Protein AF-S2YG92-F1 (afdb_monomer_lite)

Structure (mmCIF, N/CA/C/O backbone):
data_AF-S2YG92-F1
#
_entry.id   AF-S2YG92-F1
#
loop_
_atom_site.group_PDB
_atom_site.id
_atom_site.type_symbol
_atom_site.label_atom_id
_atom_site.label_alt_id
_atom_site.label_comp_id
_atom_site.label_asym_id
_atom_site.label_entity_id
_atom_site.label_seq_id
_atom_site.pdbx_PDB_ins_code
_atom_site.Cartn_x
_atom_site.Cartn_y
_atom_site.Cartn_z
_atom_site.occupancy
_atom_site.B_iso_or_equiv
_atom_site.auth_seq_id
_atom_site.auth_comp_id
_atom_site.auth_asym_id
_atom_site.auth_atom_id
_atom_site.pdbx_PDB_model_num
ATOM 1 N N . MET A 1 1 ? 80.014 5.194 -78.526 1.00 41.97 1 MET A N 1
ATOM 2 C CA . MET A 1 1 ? 80.459 5.538 -77.160 1.00 41.97 1 MET A CA 1
ATOM 3 C C . MET A 1 1 ? 79.315 6.310 -76.518 1.00 41.97 1 MET A C 1
ATOM 5 O O . MET A 1 1 ? 79.040 7.405 -76.978 1.00 41.97 1 MET A O 1
ATOM 9 N N . THR A 1 2 ? 78.400 5.593 -75.848 1.00 44.47 2 THR A N 1
ATOM 10 C CA . THR A 1 2 ? 78.310 5.429 -74.366 1.00 44.47 2 THR A CA 1
ATOM 11 C C . THR A 1 2 ? 77.804 6.715 -73.694 1.00 44.47 2 THR A C 1
ATOM 13 O O . THR A 1 2 ? 78.368 7.766 -73.943 1.00 44.47 2 THR A O 1
ATOM 16 N N . SER A 1 3 ? 76.782 6.743 -72.837 1.00 47.81 3 SER A N 1
ATOM 17 C CA . SER A 1 3 ? 76.052 5.690 -72.126 1.00 47.81 3 SER A CA 1
ATOM 18 C C . SER A 1 3 ? 74.735 6.263 -71.571 1.00 47.81 3 SER A C 1
ATOM 20 O O . SER A 1 3 ? 74.652 7.463 -71.315 1.00 47.81 3 SER A O 1
ATOM 22 N N . ASP A 1 4 ? 73.766 5.369 -71.376 1.00 46.34 4 ASP A N 1
ATOM 23 C CA . ASP A 1 4 ? 72.533 5.436 -70.569 1.00 46.34 4 ASP A CA 1
ATOM 24 C C . ASP A 1 4 ? 72.638 6.294 -69.287 1.00 46.34 4 ASP A C 1
ATOM 26 O O . ASP A 1 4 ? 73.695 6.381 -68.675 1.00 46.34 4 ASP A O 1
ATOM 30 N N . GLY A 1 5 ? 71.608 6.984 -68.792 1.00 56.88 5 GLY A N 1
ATOM 31 C CA . GLY A 1 5 ? 70.217 6.562 -68.654 1.00 56.88 5 GLY A CA 1
ATOM 32 C C . GLY A 1 5 ? 69.962 6.127 -67.206 1.00 56.88 5 GLY A C 1
ATOM 33 O O . GLY A 1 5 ? 70.256 4.993 -66.857 1.00 56.88 5 GLY A O 1
ATOM 34 N N . GLN A 1 6 ? 69.402 7.006 -66.361 1.00 47.16 6 GLN A N 1
ATOM 35 C CA . GLN A 1 6 ? 68.674 6.588 -65.151 1.00 47.16 6 GLN A CA 1
ATOM 36 C C . GLN A 1 6 ? 67.841 7.733 -64.553 1.00 47.16 6 GLN A C 1
ATOM 38 O O . GLN A 1 6 ? 68.332 8.593 -63.824 1.00 47.16 6 GLN A O 1
ATOM 43 N N . GLN A 1 7 ? 66.543 7.721 -64.864 1.00 54.28 7 GLN A N 1
ATOM 44 C CA . GLN A 1 7 ? 65.528 8.405 -64.067 1.00 54.28 7 GLN A CA 1
ATOM 45 C C . GLN A 1 7 ? 65.396 7.702 -62.705 1.00 54.28 7 GLN A C 1
ATOM 47 O O . GLN A 1 7 ? 65.398 6.467 -62.659 1.00 54.28 7 GLN A O 1
ATOM 52 N N . PRO A 1 8 ? 65.224 8.441 -61.595 1.00 50.84 8 PRO A N 1
ATOM 53 C CA . PRO A 1 8 ? 64.870 7.835 -60.325 1.00 50.84 8 PRO A CA 1
ATOM 54 C C . PRO A 1 8 ? 63.470 7.225 -60.427 1.00 50.84 8 PRO A C 1
ATOM 56 O O . PRO A 1 8 ? 62.469 7.897 -60.676 1.00 50.84 8 PRO A O 1
ATOM 59 N N . VAL A 1 9 ? 63.456 5.909 -60.246 1.00 51.72 9 VAL A N 1
ATOM 60 C CA . VAL A 1 9 ? 62.303 5.019 -60.186 1.00 51.72 9 VAL A CA 1
ATOM 61 C C . VAL A 1 9 ? 61.240 5.607 -59.261 1.00 51.72 9 VAL A C 1
ATOM 63 O O . VAL A 1 9 ? 61.402 5.650 -58.039 1.00 51.72 9 VAL A O 1
ATOM 66 N N . GLY A 1 10 ? 60.123 6.028 -59.853 1.00 46.47 10 GLY A N 1
ATOM 67 C CA . GLY A 1 10 ? 58.888 6.263 -59.127 1.00 46.47 10 GLY A CA 1
ATOM 68 C C . GLY A 1 10 ? 58.469 4.965 -58.445 1.00 46.47 10 GLY A C 1
ATOM 69 O O . GLY A 1 10 ? 57.974 4.042 -59.092 1.00 46.47 10 GLY A O 1
ATOM 70 N N . ARG A 1 11 ? 58.667 4.881 -57.125 1.00 52.72 11 ARG A N 1
ATOM 71 C CA . ARG A 1 11 ? 58.009 3.866 -56.300 1.00 52.72 1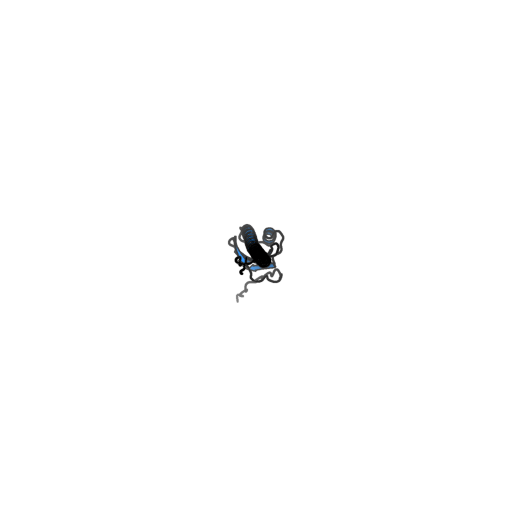1 ARG A CA 1
ATOM 72 C C . ARG A 1 11 ? 56.509 4.135 -56.350 1.00 52.72 11 ARG A C 1
ATOM 74 O O . ARG A 1 11 ? 55.984 4.946 -55.592 1.00 52.72 11 ARG A O 1
ATOM 81 N N . SER A 1 12 ? 55.834 3.439 -57.259 1.00 46.75 12 SER A N 1
ATOM 82 C CA . SER A 1 12 ? 54.391 3.241 -57.211 1.00 46.75 12 SER A CA 1
ATOM 83 C C . SER A 1 12 ? 54.047 2.528 -55.907 1.00 46.75 12 SER A C 1
ATOM 85 O O . SER A 1 12 ? 54.159 1.309 -55.798 1.00 46.75 12 SER A O 1
ATOM 87 N N . PHE A 1 13 ? 53.626 3.290 -54.901 1.00 47.44 13 PHE A N 1
ATOM 88 C CA . PHE A 1 13 ? 52.838 2.745 -53.805 1.00 47.44 13 PHE A CA 1
ATOM 89 C C . PHE A 1 13 ? 51.460 2.414 -54.376 1.00 47.44 13 PHE A C 1
ATOM 91 O O . PHE A 1 13 ? 50.619 3.293 -54.562 1.00 47.44 13 PHE A O 1
ATOM 98 N N . GLY A 1 14 ? 51.274 1.146 -54.743 1.00 41.09 14 GLY A N 1
ATOM 99 C CA . GLY A 1 14 ? 50.032 0.653 -55.322 1.00 41.09 14 GLY A CA 1
ATOM 100 C C . GLY A 1 14 ? 48.813 0.945 -54.426 1.00 41.09 14 GLY A C 1
ATOM 101 O O . GLY A 1 14 ? 48.922 0.915 -53.197 1.00 41.09 14 GLY A O 1
ATOM 102 N N . PRO A 1 15 ? 47.629 1.187 -55.015 1.00 50.75 15 PRO A N 1
ATOM 103 C CA . PRO A 1 15 ? 46.398 1.567 -54.306 1.00 50.75 15 PRO A CA 1
ATOM 104 C C . PRO A 1 15 ? 45.824 0.478 -53.377 1.00 50.75 15 PRO A C 1
ATOM 106 O O . PRO A 1 15 ? 44.854 0.722 -52.664 1.00 50.75 15 PRO A O 1
ATOM 109 N N . VAL A 1 16 ? 46.429 -0.710 -53.343 1.00 47.94 16 VAL A N 1
ATOM 110 C CA . VAL A 1 16 ? 45.900 -1.905 -52.667 1.00 47.94 16 VAL A CA 1
ATOM 111 C C . VAL A 1 16 ? 46.075 -1.858 -51.140 1.00 47.94 16 VAL A C 1
ATOM 113 O O . VAL A 1 16 ? 45.286 -2.447 -50.408 1.00 47.94 16 VAL A O 1
ATOM 116 N N . ALA A 1 17 ? 47.052 -1.104 -50.623 1.00 46.88 17 ALA A N 1
ATOM 117 C CA . ALA A 1 17 ? 47.259 -0.976 -49.174 1.00 46.88 17 ALA A CA 1
ATOM 118 C C . ALA A 1 17 ? 46.251 -0.024 -48.492 1.00 46.88 17 ALA A C 1
ATOM 120 O O . ALA A 1 17 ? 45.952 -0.180 -47.309 1.00 46.88 17 ALA A O 1
ATOM 121 N N . ARG A 1 18 ? 45.696 0.955 -49.224 1.00 51.91 18 ARG A N 1
ATOM 122 C CA . ARG A 1 18 ? 44.741 1.937 -48.673 1.00 51.91 18 ARG A CA 1
ATOM 123 C C . ARG A 1 18 ? 43.328 1.376 -48.531 1.00 51.91 18 ARG A C 1
ATOM 125 O O . ARG A 1 18 ? 42.648 1.694 -47.563 1.00 51.91 18 ARG A O 1
ATOM 132 N N . THR A 1 19 ? 42.892 0.523 -49.453 1.00 55.22 19 THR A N 1
ATOM 133 C CA . THR A 1 19 ? 41.547 -0.074 -49.422 1.00 55.22 19 THR A CA 1
ATOM 134 C C . THR A 1 19 ? 41.393 -1.101 -48.303 1.00 55.22 19 THR A C 1
ATOM 136 O O . THR A 1 19 ? 40.381 -1.083 -47.607 1.00 55.22 19 THR A O 1
ATOM 139 N N . ALA A 1 20 ? 42.410 -1.933 -48.060 1.00 57.75 20 ALA A N 1
ATOM 140 C CA . ALA A 1 20 ? 42.403 -2.886 -46.947 1.00 57.75 20 ALA A CA 1
ATOM 141 C C . ALA A 1 20 ? 42.371 -2.180 -45.576 1.00 57.75 20 ALA A C 1
ATOM 143 O O . ALA A 1 20 ? 41.602 -2.571 -44.698 1.00 57.75 20 ALA A O 1
ATOM 144 N N . GLY A 1 21 ? 43.141 -1.096 -45.413 1.00 64.38 21 GLY A N 1
ATOM 145 C CA . GLY A 1 21 ? 43.127 -0.274 -44.198 1.00 64.38 21 GLY A CA 1
ATOM 146 C C . GLY A 1 21 ? 41.793 0.445 -43.972 1.00 64.38 21 GLY A C 1
ATOM 147 O O . GLY A 1 21 ? 41.280 0.445 -42.857 1.00 64.38 21 GLY A O 1
ATOM 148 N N . CYS A 1 22 ? 41.183 1.001 -45.025 1.00 75.69 22 CYS A N 1
ATOM 149 C CA . CYS A 1 22 ? 39.870 1.646 -44.928 1.00 75.69 22 CYS A CA 1
ATOM 150 C C . CYS A 1 22 ? 38.747 0.666 -44.566 1.00 75.69 22 CYS A C 1
ATOM 152 O O . CYS A 1 22 ? 37.882 1.020 -43.769 1.00 75.69 22 CYS A O 1
ATOM 154 N N . LEU A 1 23 ? 38.762 -0.557 -45.106 1.00 78.06 23 LEU A N 1
ATOM 155 C CA . LEU A 1 23 ? 37.772 -1.579 -44.757 1.00 78.06 23 LEU A CA 1
ATOM 156 C C . LEU A 1 23 ? 37.926 -2.040 -43.305 1.00 78.06 23 LEU A C 1
ATOM 158 O O . LEU A 1 23 ? 36.935 -2.105 -42.586 1.00 78.06 23 LEU A O 1
ATOM 162 N N . LEU A 1 24 ? 39.157 -2.281 -42.842 1.00 77.75 24 LEU A N 1
ATOM 163 C CA . LEU A 1 24 ? 39.424 -2.597 -41.435 1.00 77.75 24 LEU A CA 1
ATOM 164 C C . LEU A 1 24 ? 38.969 -1.471 -40.500 1.00 77.75 24 LEU A C 1
ATOM 166 O O . LEU A 1 24 ? 38.328 -1.745 -39.487 1.00 77.75 24 LEU A O 1
ATOM 170 N N . MET A 1 25 ? 39.226 -0.209 -40.850 1.00 81.56 25 MET A N 1
ATOM 171 C CA . MET A 1 25 ? 38.752 0.943 -40.076 1.00 81.56 25 MET A CA 1
ATOM 172 C C . MET A 1 25 ? 37.226 1.039 -40.068 1.00 81.56 25 MET A C 1
ATOM 174 O O . MET A 1 25 ? 36.642 1.224 -39.005 1.00 81.56 25 MET A O 1
ATOM 178 N N . ALA A 1 26 ? 36.568 0.864 -41.216 1.00 83.12 26 ALA A N 1
ATOM 179 C CA . ALA A 1 26 ? 35.111 0.887 -41.309 1.00 83.12 26 ALA A CA 1
ATOM 180 C C . ALA A 1 26 ? 34.469 -0.232 -40.474 1.00 83.12 26 ALA A C 1
ATOM 182 O O . ALA A 1 26 ? 33.524 0.026 -39.734 1.00 83.12 26 ALA A O 1
ATOM 183 N N . VAL A 1 27 ? 35.018 -1.450 -40.528 1.00 87.38 27 VAL A N 1
ATOM 184 C CA . VAL A 1 27 ? 34.562 -2.580 -39.704 1.00 87.38 27 VAL A CA 1
ATOM 185 C C . VAL A 1 27 ? 34.799 -2.300 -38.224 1.00 87.38 27 VAL A C 1
ATOM 187 O O . VAL A 1 27 ? 33.897 -2.509 -37.422 1.00 87.38 27 VAL A O 1
ATOM 190 N N . THR A 1 28 ? 35.965 -1.771 -37.851 1.00 86.69 28 THR A N 1
ATOM 191 C CA . THR A 1 28 ? 36.273 -1.445 -36.450 1.00 86.69 28 THR A CA 1
ATOM 192 C C . THR A 1 28 ? 35.322 -0.377 -35.916 1.00 86.69 28 THR A C 1
ATOM 194 O O . THR A 1 28 ? 34.746 -0.549 -34.847 1.00 86.69 28 THR A O 1
ATOM 197 N N . VAL A 1 29 ? 35.090 0.696 -36.676 1.00 91.00 29 VAL A N 1
ATOM 198 C CA . VAL A 1 29 ? 34.124 1.745 -36.321 1.00 91.00 29 VAL A CA 1
ATOM 199 C C . VAL A 1 29 ? 32.718 1.166 -36.206 1.00 91.00 29 VAL A C 1
ATOM 201 O O . VAL A 1 29 ? 32.026 1.455 -35.236 1.00 91.00 29 VAL A O 1
ATOM 204 N N . PHE A 1 30 ? 32.306 0.309 -37.140 1.00 91.12 30 PHE A N 1
ATOM 205 C CA . PHE A 1 30 ? 30.996 -0.333 -37.087 1.00 91.12 30 PHE A CA 1
ATOM 206 C C . PHE A 1 30 ? 30.843 -1.230 -35.853 1.00 91.12 30 PHE A C 1
ATOM 208 O O . PHE A 1 30 ? 29.826 -1.157 -35.172 1.00 91.12 30 PHE A O 1
ATOM 215 N N . VAL A 1 31 ? 31.862 -2.025 -35.517 1.00 92.56 31 VAL A N 1
ATOM 216 C CA . VAL A 1 31 ? 31.871 -2.877 -34.319 1.00 92.56 31 VAL A CA 1
ATOM 217 C C . VAL A 1 31 ? 31.829 -2.034 -33.045 1.00 92.56 31 VAL A C 1
ATOM 219 O O . VAL A 1 31 ? 31.078 -2.363 -32.130 1.00 92.56 31 VAL A O 1
ATOM 222 N N . LEU A 1 32 ? 32.572 -0.925 -32.985 1.00 93.44 32 LEU A N 1
ATOM 223 C CA . LEU A 1 32 ? 32.530 -0.004 -31.847 1.00 93.44 32 LEU A CA 1
ATOM 224 C C . LEU A 1 32 ? 31.153 0.651 -31.704 1.00 93.44 32 LEU A C 1
ATOM 226 O O . LEU A 1 32 ? 30.601 0.668 -30.607 1.00 93.44 32 LEU A O 1
ATOM 230 N N . LEU A 1 33 ? 30.567 1.138 -32.801 1.00 93.38 33 LEU A N 1
ATOM 231 C CA . LEU A 1 33 ? 29.222 1.716 -32.797 1.00 93.38 33 LEU A CA 1
ATOM 232 C C . LEU A 1 33 ? 28.172 0.684 -32.381 1.00 93.38 33 LEU A C 1
ATOM 234 O O . LEU A 1 33 ? 27.327 0.982 -31.541 1.00 93.38 33 LEU A O 1
ATOM 238 N N . ALA A 1 34 ? 28.251 -0.539 -32.907 1.00 92.44 34 ALA A N 1
ATOM 239 C CA . ALA A 1 34 ? 27.376 -1.633 -32.507 1.00 92.44 34 ALA A CA 1
ATOM 240 C C . ALA A 1 34 ? 27.537 -1.957 -31.013 1.00 92.44 34 ALA A C 1
ATOM 242 O O . ALA A 1 34 ? 26.540 -2.082 -30.308 1.00 92.44 34 ALA A O 1
ATOM 243 N N . GLY A 1 35 ? 28.771 -2.016 -30.502 1.00 93.19 35 GLY A N 1
ATOM 244 C CA . GLY A 1 35 ? 29.045 -2.236 -29.081 1.00 93.19 35 GLY A CA 1
ATOM 245 C C . GLY A 1 35 ? 28.469 -1.138 -28.182 1.00 93.19 35 GLY A C 1
ATOM 246 O O . GLY A 1 35 ? 27.858 -1.440 -27.154 1.00 93.19 35 GLY A O 1
ATOM 247 N N . VAL A 1 36 ? 28.593 0.129 -28.587 1.00 93.94 36 VAL A N 1
ATOM 248 C CA . VAL A 1 36 ? 28.001 1.273 -27.873 1.00 93.94 36 VAL A CA 1
ATOM 249 C C . VAL A 1 36 ? 26.476 1.191 -27.880 1.00 93.94 36 VAL A C 1
ATOM 251 O O . VAL A 1 36 ? 25.864 1.335 -26.824 1.00 93.94 36 VAL A O 1
ATOM 254 N N . LEU A 1 37 ? 25.858 0.914 -29.032 1.00 94.75 37 LEU A N 1
ATOM 255 C CA . LEU A 1 37 ? 24.403 0.788 -29.151 1.00 94.75 37 LEU A CA 1
ATOM 256 C C . LEU A 1 37 ? 23.857 -0.354 -28.293 1.00 94.75 37 LEU A C 1
ATOM 258 O O . LEU A 1 37 ? 22.867 -0.164 -27.592 1.00 94.75 37 LEU A O 1
ATOM 262 N N . VAL A 1 38 ? 24.517 -1.515 -28.307 1.00 94.12 38 VAL A N 1
ATOM 263 C CA . VAL A 1 38 ? 24.139 -2.664 -27.476 1.00 94.12 38 VAL A CA 1
ATOM 264 C C . VAL A 1 38 ? 24.261 -2.307 -25.996 1.00 94.12 38 VAL A C 1
ATOM 266 O O . VAL A 1 38 ? 23.306 -2.491 -25.247 1.00 94.12 38 VAL A O 1
ATOM 269 N N . THR A 1 39 ? 25.388 -1.732 -25.571 1.00 91.44 39 THR A N 1
ATOM 270 C CA . THR A 1 39 ? 25.592 -1.332 -24.169 1.00 91.44 39 THR A CA 1
ATOM 271 C C . THR A 1 39 ? 24.546 -0.312 -23.721 1.00 91.44 39 THR A C 1
ATOM 273 O O . THR A 1 39 ? 23.952 -0.472 -22.658 1.00 91.44 39 THR A O 1
ATOM 276 N N . TRP A 1 40 ? 24.274 0.707 -24.541 1.00 93.94 40 TRP A N 1
ATOM 277 C CA . TRP A 1 40 ? 23.252 1.713 -24.259 1.00 93.94 40 TRP A CA 1
ATOM 278 C C . TRP A 1 40 ? 21.851 1.099 -24.181 1.00 93.94 40 TRP A C 1
ATOM 280 O O . TRP A 1 40 ? 21.101 1.420 -23.262 1.00 93.94 40 TRP A O 1
ATOM 290 N N . PHE A 1 41 ? 21.513 0.178 -25.089 1.00 91.88 41 PHE A N 1
ATOM 291 C CA . PHE A 1 41 ? 20.237 -0.535 -25.070 1.00 91.88 41 PHE A CA 1
ATOM 292 C C . PHE A 1 41 ? 20.062 -1.343 -23.780 1.00 91.88 41 PHE A C 1
ATOM 294 O O . PHE A 1 41 ? 19.046 -1.192 -23.103 1.00 91.88 41 PHE A O 1
ATOM 301 N N . PHE A 1 42 ? 21.060 -2.141 -23.389 1.00 89.44 42 PHE A N 1
ATOM 302 C CA . PHE A 1 42 ? 21.014 -2.897 -22.135 1.00 89.44 42 PHE A CA 1
ATOM 303 C C . PHE A 1 42 ? 20.933 -1.973 -20.918 1.00 89.44 42 PHE A C 1
ATOM 305 O O . PHE A 1 42 ? 20.118 -2.201 -20.029 1.00 89.44 42 PHE A O 1
ATOM 312 N N . PHE A 1 43 ? 21.723 -0.902 -20.884 1.00 87.19 43 PHE A N 1
ATOM 313 C CA . PHE A 1 43 ? 21.710 0.063 -19.786 1.00 87.19 43 PHE A CA 1
ATOM 314 C C . PHE A 1 43 ? 20.355 0.774 -19.655 1.00 87.19 43 PHE A C 1
ATOM 316 O O . PHE A 1 43 ? 19.799 0.867 -18.562 1.00 87.19 43 PHE A O 1
ATOM 323 N N . SER A 1 44 ? 19.777 1.209 -20.778 1.00 87.00 44 SER A N 1
ATOM 324 C CA . SER A 1 44 ? 18.437 1.801 -20.835 1.00 87.00 44 SER A CA 1
ATOM 325 C C . SER A 1 44 ? 17.363 0.806 -20.382 1.00 87.00 44 SER A C 1
ATOM 327 O O . SER A 1 44 ? 16.490 1.145 -19.578 1.00 87.00 44 SER A O 1
ATOM 329 N N . TRP A 1 45 ? 17.457 -0.450 -20.822 1.00 86.62 45 TRP A N 1
ATOM 330 C CA . TRP A 1 45 ? 16.547 -1.511 -20.400 1.00 86.62 45 TRP A CA 1
ATOM 331 C C . TRP A 1 45 ? 16.638 -1.785 -18.893 1.00 86.62 45 TRP A C 1
ATOM 333 O O . TRP A 1 45 ? 15.619 -1.838 -18.207 1.00 86.62 45 TRP A O 1
ATOM 343 N N . HIS A 1 46 ? 17.846 -1.903 -18.341 1.00 83.56 46 HIS A N 1
ATOM 344 C CA . HIS A 1 46 ? 18.039 -2.131 -16.909 1.00 83.56 46 HIS A CA 1
ATOM 345 C C . HIS A 1 46 ? 17.540 -0.958 -16.061 1.00 83.56 46 HIS A C 1
ATOM 347 O O . HIS A 1 46 ? 16.884 -1.182 -15.044 1.00 83.56 46 HIS A O 1
ATOM 353 N N . HIS A 1 47 ? 17.769 0.285 -16.492 1.00 79.88 47 HIS A N 1
ATOM 354 C CA . HIS A 1 47 ? 17.250 1.452 -15.781 1.00 79.88 47 HIS A CA 1
ATOM 355 C C . HIS A 1 47 ? 15.730 1.560 -15.824 1.00 79.88 47 HIS A C 1
ATOM 357 O O . HIS A 1 47 ? 15.113 1.889 -14.812 1.00 79.88 47 HIS A O 1
ATOM 363 N N . THR A 1 48 ? 15.109 1.255 -16.963 1.00 77.31 48 THR A N 1
ATOM 364 C CA . THR A 1 48 ? 13.643 1.260 -17.058 1.00 77.31 48 THR A CA 1
ATOM 365 C C . THR A 1 48 ? 13.014 0.151 -16.219 1.00 77.31 48 THR A C 1
ATOM 367 O O . THR A 1 48 ? 11.990 0.397 -15.587 1.00 77.31 48 THR A O 1
ATOM 370 N N . ALA A 1 49 ? 13.632 -1.031 -16.140 1.00 75.50 49 ALA A N 1
ATOM 371 C CA . ALA A 1 49 ? 13.191 -2.097 -15.241 1.00 75.50 49 ALA A CA 1
ATOM 372 C C . ALA A 1 49 ? 13.291 -1.674 -13.765 1.00 75.50 49 ALA A C 1
ATOM 374 O O . ALA A 1 49 ? 12.306 -1.746 -13.036 1.00 75.50 49 ALA A O 1
ATOM 375 N N . GLN A 1 50 ? 14.438 -1.129 -13.346 1.00 79.81 50 GLN A N 1
ATOM 376 C CA . GLN A 1 50 ? 14.642 -0.698 -11.961 1.00 79.81 50 GLN A CA 1
ATOM 377 C C . GLN A 1 50 ? 13.707 0.452 -11.549 1.00 79.81 50 GLN A C 1
ATOM 379 O O . GLN A 1 50 ? 13.204 0.460 -10.426 1.00 79.81 50 GLN A O 1
ATOM 384 N N . SER A 1 51 ? 13.447 1.411 -12.448 1.00 78.06 51 SER A N 1
ATOM 385 C CA . SER A 1 51 ? 12.485 2.494 -12.194 1.00 78.06 51 SER A CA 1
ATOM 386 C C . SER A 1 51 ? 11.079 1.943 -11.978 1.00 78.06 51 SER A C 1
ATOM 388 O O . SER A 1 51 ? 10.413 2.329 -11.024 1.00 78.06 51 SER A O 1
ATOM 390 N N . ARG A 1 52 ? 10.642 0.997 -12.821 1.00 79.12 52 ARG A N 1
ATOM 391 C CA . ARG A 1 52 ? 9.314 0.378 -12.708 1.00 79.12 52 ARG A CA 1
ATOM 392 C C . ARG A 1 52 ? 9.133 -0.361 -11.387 1.00 79.12 52 ARG A C 1
ATOM 394 O O . ARG A 1 52 ? 8.079 -0.229 -10.773 1.00 79.12 52 ARG A O 1
ATOM 401 N N . ASP A 1 53 ? 10.155 -1.085 -10.940 1.00 82.44 53 ASP A N 1
ATOM 402 C CA . ASP A 1 53 ? 10.129 -1.793 -9.657 1.00 82.44 53 ASP A CA 1
ATOM 403 C C . ASP A 1 53 ? 10.042 -0.824 -8.470 1.00 82.44 53 ASP A C 1
ATOM 405 O O . ASP A 1 53 ? 9.371 -1.097 -7.475 1.00 82.44 53 ASP A O 1
ATOM 409 N N . HIS A 1 54 ? 10.712 0.328 -8.557 1.00 83.62 54 HIS A N 1
ATOM 410 C CA . HIS A 1 54 ? 10.635 1.348 -7.515 1.00 83.62 54 HIS A CA 1
ATOM 411 C C . HIS A 1 54 ? 9.262 2.030 -7.488 1.00 83.62 54 HIS A C 1
ATOM 413 O O . HIS A 1 54 ? 8.651 2.153 -6.424 1.00 83.62 54 HIS A O 1
ATOM 419 N N . ASP A 1 55 ? 8.746 2.413 -8.657 1.00 87.12 55 ASP A N 1
ATOM 420 C CA . ASP A 1 55 ? 7.440 3.057 -8.797 1.00 87.12 55 ASP A CA 1
ATOM 421 C C . ASP A 1 55 ? 6.305 2.125 -8.349 1.00 87.12 55 ASP A C 1
ATOM 423 O O . ASP A 1 55 ? 5.372 2.555 -7.665 1.00 87.12 55 ASP A O 1
ATOM 427 N N . SER A 1 56 ? 6.396 0.828 -8.667 1.00 84.19 56 SER A N 1
ATOM 428 C CA . SER A 1 56 ? 5.419 -0.172 -8.227 1.00 84.19 56 SER A CA 1
ATOM 429 C C . SER A 1 56 ? 5.435 -0.343 -6.705 1.00 84.19 56 SER A C 1
ATOM 431 O O . SER A 1 56 ? 4.374 -0.381 -6.076 1.00 84.19 56 SER A O 1
ATOM 433 N N . GLN A 1 57 ? 6.616 -0.357 -6.079 1.00 85.38 57 GLN A N 1
ATOM 434 C CA . GLN A 1 57 ? 6.744 -0.399 -4.621 1.00 85.38 57 GLN A CA 1
ATOM 435 C C . GLN A 1 57 ? 6.200 0.865 -3.949 1.00 85.38 57 GLN A C 1
ATOM 437 O O . GLN A 1 57 ? 5.489 0.760 -2.945 1.00 85.38 57 GLN A O 1
ATOM 442 N N . ALA A 1 58 ? 6.480 2.045 -4.503 1.00 88.88 58 ALA A N 1
ATOM 443 C CA . ALA A 1 58 ? 5.951 3.309 -4.000 1.00 88.88 58 ALA A CA 1
ATOM 444 C C . ALA A 1 58 ? 4.417 3.361 -4.112 1.00 88.88 58 ALA A C 1
ATOM 446 O O . ALA A 1 58 ? 3.733 3.754 -3.165 1.00 88.88 58 ALA A O 1
ATOM 447 N N . ALA A 1 59 ? 3.854 2.887 -5.227 1.00 88.31 59 ALA A N 1
ATOM 448 C CA . ALA A 1 59 ? 2.410 2.788 -5.418 1.00 88.31 59 ALA A CA 1
ATOM 449 C C . ALA A 1 59 ? 1.752 1.802 -4.435 1.00 88.31 59 ALA A C 1
ATOM 451 O O . ALA A 1 59 ? 0.657 2.070 -3.926 1.00 88.31 59 ALA A O 1
ATOM 452 N N . LEU A 1 60 ? 2.414 0.682 -4.125 1.00 88.38 60 LEU A N 1
ATOM 453 C CA . LEU A 1 60 ? 1.958 -0.266 -3.105 1.00 88.38 60 LEU A CA 1
ATOM 454 C C . LEU A 1 60 ? 1.976 0.351 -1.707 1.00 88.38 60 LEU A C 1
ATOM 456 O O . LEU A 1 60 ? 0.989 0.220 -0.986 1.00 88.38 60 LEU A O 1
ATOM 460 N N . ALA A 1 61 ? 3.053 1.049 -1.342 1.00 89.12 61 ALA A N 1
ATOM 461 C CA . ALA A 1 61 ? 3.147 1.751 -0.066 1.00 89.12 61 ALA A CA 1
ATOM 462 C C . ALA A 1 61 ? 2.041 2.809 0.065 1.00 89.12 61 ALA A C 1
ATOM 464 O O . ALA A 1 61 ? 1.297 2.802 1.041 1.00 89.12 61 ALA A O 1
ATOM 465 N N . ALA A 1 62 ? 1.829 3.621 -0.975 1.00 91.69 62 ALA A N 1
ATOM 466 C CA . ALA A 1 62 ? 0.749 4.603 -1.007 1.00 91.69 62 ALA A CA 1
ATOM 467 C C . ALA A 1 62 ? -0.641 3.950 -0.891 1.00 91.69 62 ALA A C 1
ATOM 469 O O . ALA A 1 62 ? -1.527 4.473 -0.216 1.00 91.69 62 ALA A O 1
ATOM 470 N N . SER A 1 63 ? -0.849 2.795 -1.528 1.00 91.56 63 SER A N 1
ATOM 471 C CA . SER A 1 63 ? -2.098 2.032 -1.407 1.00 91.56 63 SER A CA 1
ATOM 472 C C . SER A 1 63 ? -2.291 1.486 0.008 1.00 91.56 63 SER A C 1
ATOM 474 O O . SER A 1 63 ? -3.401 1.533 0.543 1.00 91.56 63 SER A O 1
ATOM 476 N N . ALA A 1 64 ? -1.212 1.008 0.630 1.00 92.38 64 ALA A N 1
ATOM 477 C CA . ALA A 1 64 ? -1.229 0.521 1.998 1.00 92.38 64 ALA A CA 1
ATOM 478 C C . ALA A 1 64 ? -1.539 1.645 3.001 1.00 92.38 64 ALA A C 1
ATOM 480 O O . ALA A 1 64 ? -2.345 1.426 3.907 1.00 92.38 64 ALA A O 1
ATOM 481 N N . ASP A 1 65 ? -0.981 2.840 2.799 1.00 93.69 65 ASP A N 1
ATOM 482 C CA . ASP A 1 65 ? -1.240 4.030 3.616 1.00 93.69 65 ASP A CA 1
ATOM 483 C C . ASP A 1 65 ? -2.671 4.549 3.467 1.00 93.69 65 ASP A C 1
ATOM 485 O O . ASP A 1 65 ? -3.314 4.887 4.461 1.00 93.69 65 ASP A O 1
ATOM 489 N N . ARG A 1 66 ? -3.218 4.560 2.244 1.00 93.94 66 ARG A N 1
ATOM 490 C CA . ARG A 1 66 ? -4.634 4.901 2.022 1.00 93.94 66 ARG A CA 1
ATOM 491 C C . ARG A 1 66 ? -5.554 3.944 2.770 1.00 93.94 66 ARG A C 1
ATOM 493 O O . ARG A 1 66 ? -6.500 4.389 3.413 1.00 93.94 66 ARG A O 1
ATOM 500 N N . LEU A 1 67 ? -5.265 2.642 2.721 1.00 93.75 67 LEU A N 1
ATOM 501 C CA . LEU A 1 67 ? -6.031 1.656 3.478 1.00 93.75 67 LEU A CA 1
ATOM 502 C C . LEU A 1 67 ? -5.882 1.868 4.991 1.00 93.75 67 LEU A C 1
ATOM 504 O O . LEU A 1 67 ? -6.876 1.798 5.707 1.00 93.75 67 LEU A O 1
ATOM 508 N N . ARG A 1 68 ? -4.675 2.190 5.474 1.00 94.25 68 ARG A N 1
ATOM 509 C CA . ARG A 1 68 ? -4.441 2.539 6.882 1.00 94.25 68 ARG A CA 1
ATOM 510 C C . ARG A 1 68 ? -5.310 3.716 7.319 1.00 94.25 68 ARG A C 1
ATOM 512 O O . ARG A 1 68 ? -5.917 3.637 8.379 1.00 94.25 68 ARG A O 1
ATOM 519 N N . SER A 1 69 ? -5.380 4.772 6.506 1.00 94.31 69 SER A N 1
ATOM 520 C CA . SER A 1 69 ? -6.216 5.946 6.784 1.00 94.31 69 SER A CA 1
ATOM 521 C C . SER A 1 69 ? -7.687 5.564 6.875 1.00 94.31 69 SER A C 1
ATOM 523 O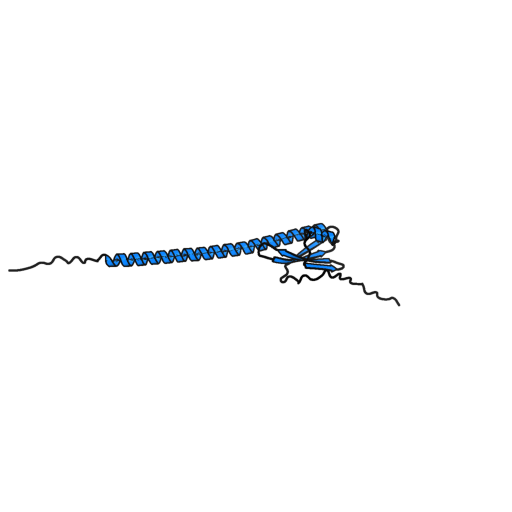 O . SER A 1 69 ? -8.317 5.875 7.871 1.00 94.31 69 SER A O 1
ATOM 525 N N . ARG A 1 70 ? -8.214 4.808 5.903 1.00 94.12 70 ARG A N 1
ATOM 526 C CA . ARG A 1 70 ? -9.621 4.376 5.929 1.00 94.12 70 ARG A CA 1
ATOM 527 C C . ARG A 1 70 ? -9.956 3.505 7.132 1.00 94.1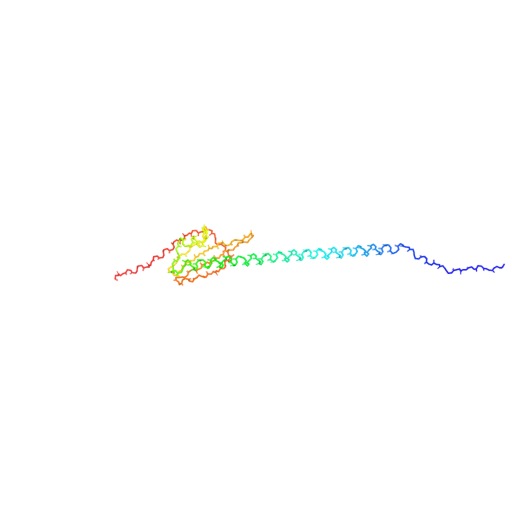2 70 ARG A C 1
ATOM 529 O O . ARG A 1 70 ? -11.040 3.628 7.680 1.00 94.12 70 ARG A O 1
ATOM 536 N N . LEU A 1 71 ? -9.042 2.620 7.532 1.00 93.31 71 LEU A N 1
ATOM 537 C CA . LEU A 1 71 ? -9.215 1.819 8.743 1.00 93.31 71 LEU A CA 1
ATOM 538 C C . LEU A 1 71 ? -9.168 2.688 10.003 1.00 93.31 71 LEU A C 1
ATOM 540 O O . LEU A 1 71 ? -9.902 2.401 10.934 1.00 93.31 71 LEU A O 1
ATOM 544 N N . ALA A 1 72 ? -8.337 3.733 10.038 1.00 92.88 72 ALA A N 1
ATOM 545 C CA . ALA A 1 72 ? -8.298 4.674 11.157 1.00 92.88 72 ALA A CA 1
ATOM 546 C C . ALA A 1 72 ? -9.565 5.533 11.231 1.00 92.88 72 ALA A C 1
ATOM 548 O O . ALA A 1 72 ? -10.103 5.724 12.313 1.00 92.88 72 ALA A O 1
ATOM 549 N N . ASP A 1 73 ? -10.071 5.989 10.085 1.00 92.56 73 ASP A N 1
ATOM 550 C CA . ASP A 1 73 ? -11.337 6.721 9.999 1.00 92.56 73 ASP A CA 1
ATOM 551 C C . ASP A 1 73 ? -12.515 5.833 10.431 1.00 92.56 73 ASP A C 1
ATOM 553 O O . ASP A 1 73 ? -13.440 6.299 11.089 1.00 92.56 73 ASP A O 1
ATOM 557 N N . ALA A 1 74 ? -12.465 4.543 10.090 1.00 91.44 74 ALA A N 1
ATOM 558 C CA . ALA A 1 74 ? -13.464 3.560 10.491 1.00 91.44 74 ALA A CA 1
ATOM 559 C C . ALA A 1 74 ? -13.354 3.134 11.968 1.00 91.44 74 ALA A C 1
ATOM 561 O O . ALA A 1 74 ? -14.349 2.734 12.548 1.00 91.44 74 ALA A O 1
ATOM 562 N N . ASP A 1 75 ? -12.170 3.232 12.578 1.00 90.69 75 ASP A N 1
ATOM 563 C CA . ASP A 1 75 ? -11.915 2.961 14.004 1.00 90.69 75 ASP A CA 1
ATOM 564 C C . ASP A 1 75 ? -12.019 4.239 14.862 1.00 90.69 75 ASP A C 1
ATOM 566 O O . ASP A 1 75 ? -11.527 4.283 15.988 1.00 90.69 75 ASP A O 1
ATOM 570 N N . ALA A 1 76 ? -12.615 5.318 14.340 1.00 88.56 76 ALA A N 1
ATOM 571 C CA . ALA A 1 76 ? -12.659 6.615 15.020 1.00 88.56 76 ALA A CA 1
ATOM 572 C C . ALA A 1 76 ? -13.422 6.582 16.358 1.00 88.56 76 ALA A C 1
ATOM 574 O O . ALA A 1 76 ? -13.157 7.405 17.235 1.00 88.56 76 ALA A O 1
ATOM 575 N N . ASP A 1 77 ? -14.346 5.636 16.527 1.00 86.81 77 ASP A N 1
ATOM 576 C CA . ASP A 1 77 ? -15.070 5.388 17.777 1.00 86.81 77 ASP A CA 1
ATOM 577 C C . ASP A 1 77 ? -14.364 4.380 18.709 1.00 86.81 77 ASP A C 1
ATOM 579 O O . ASP A 1 77 ? -14.847 4.102 19.808 1.00 86.81 77 ASP A O 1
ATOM 583 N N . GLY A 1 78 ? -13.194 3.878 18.296 1.00 84.56 78 GLY A N 1
ATOM 584 C CA . GLY A 1 78 ? -12.378 2.905 19.018 1.00 84.56 78 GLY A CA 1
ATOM 585 C C . GLY A 1 78 ? -12.824 1.452 18.846 1.00 84.56 78 GLY A C 1
ATOM 586 O O . GLY A 1 78 ? -12.285 0.574 19.530 1.00 84.56 78 GLY A O 1
ATOM 587 N N . THR A 1 79 ? -13.805 1.174 17.981 1.00 86.12 79 THR A N 1
ATOM 588 C CA . THR A 1 79 ? -14.339 -0.174 17.774 1.00 86.12 79 THR A CA 1
ATOM 589 C C . THR A 1 79 ? -14.516 -0.539 16.306 1.00 86.12 79 THR A C 1
ATOM 591 O O . THR A 1 79 ? -15.583 -0.393 15.733 1.00 86.12 79 THR A O 1
ATOM 594 N N . LEU A 1 80 ? -13.506 -1.182 15.721 1.00 89.06 80 LEU A N 1
ATOM 595 C CA . LEU A 1 80 ? -13.570 -1.640 14.332 1.00 89.06 80 LEU A CA 1
ATOM 596 C C . LEU A 1 80 ? -14.483 -2.878 14.098 1.00 89.06 80 LEU A C 1
ATOM 598 O O . LEU A 1 80 ? -14.093 -4.046 14.293 1.00 89.06 80 LEU A O 1
ATOM 602 N N . THR A 1 81 ? -15.704 -2.645 13.608 1.00 90.12 81 THR A N 1
ATOM 603 C CA . THR A 1 81 ? -16.713 -3.683 13.323 1.00 90.12 81 THR A CA 1
ATOM 604 C C . THR A 1 81 ? -16.470 -4.433 12.004 1.00 90.12 81 THR A C 1
ATOM 606 O O . THR A 1 81 ? -15.749 -3.990 11.115 1.00 90.12 81 THR A O 1
ATOM 609 N N . ASP A 1 82 ? -17.096 -5.604 11.820 1.00 89.94 82 ASP A N 1
ATOM 610 C CA . ASP A 1 82 ? -16.996 -6.369 10.557 1.00 89.94 82 ASP A CA 1
ATOM 611 C C . ASP A 1 82 ? -17.503 -5.585 9.337 1.00 89.94 82 ASP A C 1
ATOM 613 O O . ASP A 1 82 ? -16.992 -5.758 8.224 1.00 89.94 82 ASP A O 1
ATOM 617 N N . ARG A 1 83 ? -18.517 -4.737 9.542 1.00 90.12 83 ARG A N 1
ATOM 618 C CA . ARG A 1 83 ? -19.106 -3.913 8.487 1.00 90.12 83 ARG A CA 1
ATOM 619 C C . ARG A 1 83 ? -18.123 -2.836 8.043 1.00 90.12 83 ARG A C 1
ATOM 621 O O . ARG A 1 83 ? -17.813 -2.769 6.858 1.00 90.12 83 ARG A O 1
ATOM 628 N N . GLU A 1 84 ? -17.570 -2.091 8.990 1.00 92.19 84 GLU A N 1
ATOM 629 C CA . GLU A 1 84 ? -16.537 -1.076 8.757 1.00 92.19 84 GLU A CA 1
ATOM 630 C C . GLU A 1 84 ? -15.288 -1.649 8.095 1.00 92.19 84 GLU A C 1
ATOM 632 O O . GLU A 1 84 ? -14.776 -1.075 7.139 1.00 92.19 84 GLU A O 1
ATOM 637 N N . ILE A 1 85 ? -14.833 -2.830 8.527 1.00 91.62 85 ILE A N 1
ATOM 638 C CA . ILE A 1 85 ? -13.716 -3.531 7.881 1.00 91.62 85 ILE A CA 1
ATOM 639 C C . ILE A 1 85 ? -14.043 -3.825 6.419 1.00 91.62 85 ILE A C 1
ATOM 641 O O . ILE A 1 85 ? -13.216 -3.605 5.536 1.00 91.62 85 ILE A O 1
ATOM 645 N N . THR A 1 86 ? -15.245 -4.333 6.148 1.00 91.81 86 THR A N 1
ATOM 646 C CA . THR A 1 86 ? -15.665 -4.682 4.785 1.00 91.81 86 THR A CA 1
ATOM 647 C C . THR A 1 86 ? -15.768 -3.440 3.897 1.00 91.81 86 THR A C 1
ATOM 649 O O . THR A 1 86 ? -15.352 -3.483 2.737 1.00 91.81 86 THR A O 1
ATOM 652 N N . GLU A 1 87 ? -16.267 -2.328 4.438 1.00 91.38 87 GLU A N 1
ATOM 653 C CA . GLU A 1 87 ? -16.367 -1.043 3.740 1.00 91.38 87 GLU A CA 1
ATOM 654 C C . GLU A 1 87 ? -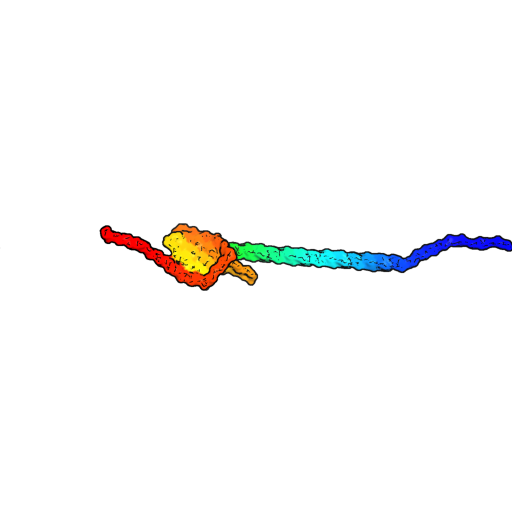14.981 -0.423 3.489 1.00 91.38 87 GLU A C 1
ATOM 656 O O . GLU A 1 87 ? -14.664 -0.075 2.350 1.00 91.38 87 GLU A O 1
ATOM 661 N N . ALA A 1 88 ? -14.099 -0.390 4.494 1.00 92.19 88 ALA A N 1
ATOM 662 C CA . ALA A 1 88 ? -12.730 0.126 4.374 1.00 92.19 88 ALA A CA 1
ATOM 663 C C . ALA A 1 88 ? -11.865 -0.678 3.382 1.00 92.19 88 ALA A C 1
ATOM 665 O O . ALA A 1 88 ? -10.980 -0.124 2.711 1.00 92.19 88 ALA A O 1
ATOM 666 N N . LEU A 1 89 ? -12.135 -1.983 3.265 1.00 91.50 89 LEU A N 1
ATOM 667 C CA . LEU A 1 89 ? -11.501 -2.889 2.305 1.00 91.50 89 LEU A CA 1
ATOM 668 C C . LEU A 1 89 ? -12.160 -2.881 0.919 1.00 91.50 89 LEU A C 1
ATOM 670 O O . LEU A 1 89 ? -11.726 -3.642 0.052 1.00 91.50 89 LEU A O 1
ATOM 674 N N . GLU A 1 90 ? -13.171 -2.039 0.681 1.00 90.62 90 GLU A N 1
ATOM 675 C CA . GLU A 1 90 ? -13.906 -1.970 -0.589 1.00 90.62 90 GLU A CA 1
ATOM 676 C C . GLU A 1 90 ? -14.442 -3.352 -1.014 1.00 90.62 90 GLU A C 1
ATOM 678 O O . GLU A 1 90 ? -14.258 -3.786 -2.149 1.00 90.62 90 GLU A O 1
ATOM 683 N N . HIS A 1 91 ? -15.077 -4.077 -0.088 1.00 81.19 91 HIS A N 1
ATOM 684 C CA . HIS A 1 91 ? -15.610 -5.434 -0.292 1.00 81.19 91 HIS A CA 1
ATOM 685 C C . HIS A 1 91 ? -14.555 -6.524 -0.557 1.00 81.19 91 HIS A C 1
ATOM 687 O O . HIS A 1 91 ? -14.896 -7.651 -0.926 1.00 81.19 91 HIS A O 1
ATOM 693 N N . ARG A 1 92 ? -13.266 -6.247 -0.325 1.00 82.50 92 ARG A N 1
ATOM 694 C CA . ARG A 1 92 ? -12.226 -7.283 -0.320 1.00 82.50 92 ARG A CA 1
ATOM 695 C C . ARG A 1 92 ? -12.203 -8.001 1.024 1.00 82.50 92 ARG A C 1
ATOM 697 O O . ARG A 1 92 ? -12.331 -7.394 2.081 1.00 82.50 92 ARG A O 1
ATOM 704 N N . SER A 1 93 ? -11.999 -9.315 0.996 1.00 84.62 93 SER A N 1
ATOM 705 C CA . SER A 1 93 ? -11.847 -10.096 2.226 1.00 84.62 93 SER A CA 1
ATOM 706 C C . SER A 1 93 ? -10.408 -10.000 2.747 1.00 84.62 93 SER A C 1
ATOM 708 O O . SER A 1 93 ? -9.481 -10.237 1.962 1.00 84.62 93 SER A O 1
ATOM 710 N N . PRO A 1 94 ? -10.188 -9.738 4.049 1.00 89.50 94 PRO A N 1
ATOM 711 C CA . PRO A 1 94 ? -8.857 -9.848 4.630 1.00 89.50 94 PRO A CA 1
ATOM 712 C C . PRO A 1 94 ? -8.374 -11.305 4.561 1.00 89.50 94 PRO A C 1
ATOM 714 O O . PRO A 1 94 ? -9.171 -12.248 4.550 1.00 89.50 94 PRO A O 1
ATOM 717 N N . ARG A 1 95 ? -7.055 -11.503 4.496 1.00 88.19 95 ARG A N 1
ATOM 718 C CA . ARG A 1 95 ? -6.441 -12.840 4.520 1.00 88.19 95 ARG A CA 1
ATOM 719 C C . ARG A 1 95 ? -6.504 -13.481 5.899 1.00 88.19 95 ARG A C 1
ATOM 721 O O . ARG A 1 95 ? -6.641 -14.697 5.981 1.00 88.19 95 ARG A O 1
ATOM 728 N N . SER A 1 96 ? -6.391 -12.660 6.937 1.00 88.81 96 SER A N 1
ATOM 729 C CA . SER A 1 96 ? -6.549 -13.037 8.338 1.00 88.81 96 SER A CA 1
ATOM 730 C C . SER A 1 96 ? -7.140 -11.857 9.106 1.00 88.81 96 SER A C 1
ATOM 732 O O . SER A 1 96 ? -6.861 -10.701 8.778 1.00 88.81 96 SER A O 1
ATOM 734 N N . LEU A 1 97 ? -7.974 -12.161 10.094 1.00 90.25 97 LEU A N 1
ATOM 735 C CA . LEU A 1 97 ? -8.575 -11.201 11.010 1.00 90.25 97 LEU A CA 1
ATOM 736 C C . LEU A 1 97 ? -8.520 -11.807 12.408 1.00 90.25 97 LEU A C 1
ATOM 738 O O . LEU A 1 97 ? -9.118 -12.856 12.648 1.00 90.25 97 LEU A O 1
ATOM 742 N N . VAL A 1 98 ? -7.815 -11.133 13.308 1.00 90.31 98 VAL A N 1
ATOM 743 C CA . VAL A 1 98 ? -7.707 -11.506 14.716 1.00 90.31 98 VAL A CA 1
ATOM 744 C C . VAL A 1 98 ? -8.183 -10.327 15.545 1.00 90.31 98 VAL A C 1
ATOM 746 O O . VAL A 1 98 ? -7.697 -9.211 15.380 1.00 90.31 98 VAL A O 1
ATOM 749 N N . ARG A 1 99 ? -9.137 -10.580 16.437 1.00 89.25 99 ARG A N 1
ATOM 750 C CA . ARG A 1 99 ? -9.571 -9.618 17.447 1.00 89.25 99 ARG A CA 1
ATOM 751 C C . ARG A 1 99 ? -9.127 -10.103 18.813 1.00 89.25 99 ARG A C 1
ATOM 753 O O . ARG A 1 99 ? -9.233 -11.291 19.109 1.00 89.25 99 ARG A O 1
ATOM 760 N N . ASP A 1 100 ? -8.632 -9.169 19.599 1.00 86.44 100 ASP A N 1
ATOM 761 C CA . ASP A 1 100 ? -8.210 -9.342 20.979 1.00 86.44 100 ASP A CA 1
ATOM 762 C C . ASP A 1 100 ? -8.797 -8.184 21.802 1.00 86.44 100 ASP A C 1
ATOM 764 O O . ASP A 1 100 ? -9.162 -7.154 21.229 1.00 86.44 100 ASP A O 1
ATOM 768 N N . GLU A 1 101 ? -8.880 -8.318 23.128 1.00 79.56 101 GLU A N 1
ATOM 769 C CA . GLU A 1 101 ? -9.569 -7.347 24.005 1.00 79.56 101 GLU A CA 1
ATOM 770 C C . GLU A 1 101 ? -9.004 -5.917 23.904 1.00 79.56 101 GLU A C 1
ATOM 772 O O . GLU A 1 101 ? -9.681 -4.953 24.252 1.00 79.56 101 GLU A O 1
ATOM 777 N N . GLY A 1 102 ? -7.778 -5.763 23.396 1.00 84.44 102 GLY A N 1
ATOM 778 C CA . GLY A 1 102 ? -7.112 -4.470 23.241 1.00 84.44 102 GLY A CA 1
ATOM 779 C C . GLY A 1 102 ? -6.643 -4.128 21.829 1.00 84.44 102 GLY A C 1
ATOM 780 O O . GLY A 1 102 ? -5.875 -3.177 21.695 1.00 84.44 102 GLY A O 1
ATOM 781 N N . ARG A 1 103 ? -7.004 -4.900 20.791 1.00 89.56 103 ARG A N 1
ATOM 782 C CA . ARG A 1 103 ? -6.595 -4.613 19.400 1.00 89.56 103 ARG A CA 1
ATOM 783 C C . ARG A 1 103 ? -7.319 -5.465 18.361 1.00 89.56 103 ARG A C 1
ATOM 785 O O . ARG A 1 103 ? -7.597 -6.642 18.583 1.00 89.56 103 ARG A O 1
ATOM 792 N N . THR A 1 104 ? -7.479 -4.905 17.167 1.00 91.94 104 THR A N 1
ATOM 793 C CA . THR A 1 104 ? -7.879 -5.643 15.962 1.00 91.94 104 THR A CA 1
ATOM 794 C C . THR A 1 104 ? -6.711 -5.705 14.987 1.00 91.94 104 THR A C 1
ATOM 796 O O . THR A 1 104 ? -6.184 -4.677 14.571 1.00 91.94 104 THR A O 1
ATOM 799 N N . VAL A 1 105 ? -6.301 -6.913 14.607 1.00 92.31 105 VAL A N 1
ATOM 800 C CA . VAL A 1 105 ? -5.212 -7.156 13.657 1.00 92.31 105 VAL A CA 1
ATOM 801 C C . VAL A 1 105 ? -5.782 -7.737 12.368 1.00 92.31 105 VAL A C 1
ATOM 803 O O . VAL A 1 105 ? -6.414 -8.795 12.373 1.00 92.31 105 VAL A O 1
ATOM 806 N N . LEU A 1 106 ? -5.531 -7.066 11.248 1.00 92.88 106 LEU A N 1
ATOM 807 C CA . LEU A 1 106 ? -5.942 -7.496 9.915 1.00 92.88 106 LEU A CA 1
ATOM 808 C C . LEU A 1 106 ? -4.717 -7.750 9.054 1.00 92.88 106 LEU A C 1
ATOM 810 O O . LEU A 1 106 ? -3.836 -6.903 8.973 1.00 92.88 106 LEU A O 1
ATOM 814 N N . VAL A 1 107 ? -4.688 -8.868 8.335 1.00 93.06 107 VAL A N 1
ATOM 815 C CA . VAL A 1 107 ? -3.688 -9.089 7.287 1.00 93.06 107 VAL A CA 1
ATOM 816 C C . VAL A 1 107 ? -4.358 -8.957 5.933 1.00 93.06 107 VAL A C 1
ATOM 818 O O . VAL A 1 107 ? -5.284 -9.704 5.615 1.00 93.06 107 VAL A O 1
ATOM 821 N N . VAL A 1 108 ? -3.878 -8.024 5.116 1.00 92.44 108 VAL A N 1
ATOM 822 C CA . VAL A 1 108 ? -4.447 -7.720 3.800 1.00 92.44 108 VAL A CA 1
ATOM 823 C C . VAL A 1 108 ? -3.353 -7.821 2.750 1.00 92.44 108 VAL A C 1
ATOM 825 O O . VAL A 1 108 ? -2.238 -7.346 2.948 1.00 92.44 108 VAL A O 1
ATOM 828 N N . GLN A 1 109 ? -3.670 -8.458 1.625 1.00 91.81 109 GLN A N 1
ATOM 829 C CA . GLN A 1 109 ? -2.788 -8.460 0.466 1.00 91.81 109 GLN A CA 1
ATOM 830 C C . GLN A 1 109 ? -3.093 -7.233 -0.389 1.00 91.81 109 GLN A C 1
ATOM 832 O O . GLN A 1 109 ? -4.201 -7.092 -0.905 1.00 91.81 109 GLN A O 1
ATOM 837 N N . VAL A 1 110 ? -2.096 -6.372 -0.553 1.00 89.56 110 VAL A N 1
ATOM 838 C CA . VAL A 1 110 ? -2.136 -5.244 -1.481 1.00 89.56 110 VAL A CA 1
ATOM 839 C C . VAL A 1 110 ? -1.420 -5.691 -2.753 1.00 89.56 110 VAL A C 1
ATOM 841 O O . VAL A 1 110 ? -0.292 -6.182 -2.694 1.00 89.56 110 VAL A O 1
ATOM 844 N N . ALA A 1 111 ? -2.099 -5.591 -3.893 1.00 86.00 111 ALA A N 1
ATOM 845 C CA . ALA A 1 111 ? -1.588 -6.034 -5.185 1.00 86.00 111 ALA A CA 1
ATOM 846 C C . ALA A 1 111 ? -1.587 -4.879 -6.193 1.00 86.00 111 ALA A C 1
ATOM 848 O O . ALA A 1 111 ? -2.536 -4.095 -6.241 1.00 86.00 111 ALA A O 1
ATOM 849 N N . GLY A 1 112 ? -0.510 -4.802 -6.970 1.00 79.12 112 GLY A N 1
ATOM 850 C CA . GLY A 1 112 ? -0.351 -3.993 -8.171 1.00 79.12 112 GLY A CA 1
ATOM 851 C C . GLY A 1 112 ? -0.316 -4.884 -9.417 1.00 79.12 112 GLY A C 1
ATOM 852 O O . GLY A 1 112 ? -0.738 -6.037 -9.368 1.00 79.12 112 GLY A O 1
ATOM 853 N N . TYR A 1 113 ? 0.181 -4.346 -10.531 1.00 72.81 113 TYR A N 1
ATOM 854 C CA . TYR A 1 113 ? 0.151 -5.015 -11.837 1.00 72.81 113 TYR A CA 1
ATOM 855 C C . TYR A 1 113 ? 0.919 -6.351 -11.857 1.00 72.81 113 TYR A C 1
ATOM 857 O O . TYR A 1 113 ? 0.410 -7.356 -12.341 1.00 72.81 113 TYR A O 1
ATOM 865 N N . ASP A 1 114 ? 2.117 -6.371 -11.280 1.00 79.19 114 ASP A N 1
ATOM 866 C CA . ASP A 1 114 ? 3.034 -7.516 -11.257 1.00 79.19 114 ASP A CA 1
ATOM 867 C C . ASP A 1 114 ? 3.604 -7.803 -9.853 1.00 79.19 114 ASP A C 1
ATOM 869 O O . ASP A 1 114 ? 4.347 -8.761 -9.654 1.00 79.19 114 ASP A O 1
ATOM 873 N N . TRP A 1 115 ? 3.211 -7.010 -8.851 1.00 79.31 115 TRP A N 1
ATOM 874 C CA . TRP A 1 115 ? 3.700 -7.111 -7.475 1.00 79.31 115 TRP A CA 1
ATOM 875 C C . TRP A 1 115 ? 2.546 -7.320 -6.507 1.00 79.31 115 TRP A C 1
ATOM 877 O O . TRP A 1 115 ? 1.479 -6.724 -6.639 1.00 79.31 115 TRP A O 1
ATOM 887 N N . SER A 1 116 ? 2.772 -8.117 -5.467 1.00 87.56 116 SER A N 1
ATOM 888 C CA . SER A 1 116 ? 1.861 -8.162 -4.328 1.00 87.56 116 SER A CA 1
ATOM 889 C C . SER A 1 116 ? 2.636 -8.284 -3.027 1.00 87.56 116 SER A C 1
ATOM 891 O O . SER A 1 116 ? 3.668 -8.954 -2.968 1.00 87.56 116 SER A O 1
ATOM 893 N N . ARG A 1 117 ? 2.142 -7.625 -1.981 1.00 90.19 117 ARG A N 1
ATOM 894 C CA . ARG A 1 117 ? 2.729 -7.675 -0.643 1.00 90.19 117 ARG A CA 1
ATOM 895 C C . ARG A 1 117 ? 1.624 -7.701 0.400 1.00 90.19 117 ARG A C 1
ATOM 897 O O . ARG A 1 117 ? 0.587 -7.058 0.240 1.00 90.19 117 ARG A O 1
ATOM 904 N N . CYS A 1 118 ? 1.830 -8.478 1.455 1.00 92.81 118 CYS A N 1
ATOM 905 C CA . CYS A 1 118 ? 0.917 -8.488 2.586 1.00 92.81 118 CYS A CA 1
ATOM 906 C C . CYS A 1 118 ? 1.319 -7.428 3.602 1.00 92.81 118 CYS A C 1
ATOM 908 O O . CYS A 1 118 ? 2.503 -7.227 3.857 1.00 92.81 118 CYS A O 1
ATOM 910 N N . TYR A 1 119 ? 0.316 -6.788 4.187 1.00 93.56 119 TYR A N 1
ATOM 911 C CA . TYR A 1 119 ? 0.469 -5.824 5.264 1.00 93.56 119 TYR A CA 1
ATOM 912 C C . TYR A 1 119 ? -0.384 -6.261 6.451 1.00 93.56 119 TYR A C 1
ATOM 914 O O . TYR A 1 119 ? -1.521 -6.704 6.261 1.00 93.56 119 TYR A O 1
ATOM 922 N N . SER A 1 120 ? 0.162 -6.147 7.661 1.00 94.12 120 SER A N 1
ATOM 923 C CA . SER A 1 120 ? -0.598 -6.239 8.905 1.00 94.12 120 SER A CA 1
ATOM 924 C C . SER A 1 120 ? -1.004 -4.846 9.335 1.00 94.12 120 SER A C 1
ATOM 926 O O . SER A 1 120 ? -0.152 -3.980 9.531 1.00 94.12 120 SER A O 1
ATOM 928 N N . TYR A 1 121 ? -2.301 -4.659 9.518 1.00 94.12 121 TYR A N 1
ATOM 929 C CA . TYR A 1 121 ? -2.898 -3.469 10.089 1.00 94.12 121 TYR A CA 1
ATOM 930 C C . TYR A 1 121 ? -3.293 -3.775 11.522 1.00 94.12 121 TYR A C 1
ATOM 932 O O . TYR A 1 121 ? -4.048 -4.716 11.749 1.00 94.12 121 TYR A O 1
ATOM 940 N N . THR A 1 122 ? -2.781 -3.007 12.479 1.00 93.81 122 THR A N 1
ATOM 941 C CA . THR A 1 122 ? -3.162 -3.141 13.889 1.00 93.81 122 THR A CA 1
ATOM 942 C C . THR A 1 122 ? -3.910 -1.891 14.310 1.00 93.81 122 THR A C 1
ATOM 944 O O . THR A 1 122 ? -3.312 -0.821 14.393 1.00 93.81 122 THR A O 1
ATOM 947 N N . ALA A 1 123 ? -5.207 -2.040 14.552 1.00 92.50 123 ALA A N 1
ATOM 948 C CA . ALA A 1 123 ? -6.066 -1.026 15.141 1.00 92.50 123 ALA A CA 1
ATOM 949 C C . ALA A 1 123 ? -6.082 -1.190 16.664 1.00 92.50 123 ALA A C 1
ATOM 951 O O . ALA A 1 123 ? -6.265 -2.299 17.177 1.00 92.50 123 ALA A O 1
ATOM 952 N N . LEU A 1 124 ? -5.842 -0.095 17.375 1.00 90.12 124 LEU A N 1
ATOM 953 C CA . LEU A 1 124 ? -5.927 -0.001 18.829 1.00 90.12 124 LEU A CA 1
ATOM 954 C C . LEU A 1 124 ? -7.234 0.714 19.200 1.00 90.12 124 LEU A C 1
ATOM 956 O O . LEU A 1 124 ? -7.573 1.661 18.501 1.00 90.12 124 LEU A O 1
ATOM 960 N N . PRO A 1 125 ? -7.861 0.416 20.355 1.00 81.19 125 PRO A N 1
ATOM 961 C CA . PRO A 1 125 ? -9.094 1.065 20.838 1.00 81.19 125 PRO A CA 1
ATOM 962 C C . PRO A 1 125 ? -9.034 2.594 21.006 1.00 81.19 125 PRO A C 1
ATOM 964 O O . PRO A 1 125 ? -9.975 3.222 21.471 1.00 81.19 125 PRO A O 1
ATOM 967 N N . THR A 1 126 ? -7.891 3.201 20.702 1.00 81.44 126 THR A N 1
ATOM 968 C CA . THR A 1 126 ? -7.643 4.640 20.702 1.00 81.44 126 THR A CA 1
ATOM 969 C C . THR A 1 126 ? -7.836 5.278 19.320 1.00 81.44 126 THR A C 1
ATOM 971 O O . THR A 1 126 ? -7.469 6.440 19.150 1.00 81.44 126 THR A O 1
ATOM 974 N N . GLY A 1 127 ? -8.331 4.531 18.323 1.00 80.56 127 GLY A N 1
ATOM 975 C CA . GLY A 1 127 ? -8.454 4.975 16.928 1.00 80.56 127 GLY A CA 1
ATOM 976 C C . GLY A 1 127 ? -7.121 5.006 16.176 1.00 80.56 127 GLY A C 1
ATOM 977 O O . GLY A 1 127 ? -7.001 5.557 15.078 1.00 80.56 127 GLY A O 1
ATOM 978 N N . ARG A 1 128 ? -6.055 4.453 16.772 1.00 88.44 128 ARG A N 1
ATOM 979 C CA . ARG A 1 128 ? -4.722 4.439 16.166 1.00 88.44 128 ARG A CA 1
ATOM 980 C C . ARG A 1 128 ? -4.523 3.156 15.375 1.00 88.44 128 ARG A C 1
ATOM 982 O O . ARG A 1 128 ? -4.422 2.079 15.955 1.00 88.44 128 ARG A O 1
ATOM 989 N N . VAL A 1 129 ? -4.319 3.305 14.067 1.00 92.75 129 VAL A N 1
ATOM 990 C CA . VAL A 1 129 ? -3.991 2.191 13.168 1.00 92.75 129 VAL A CA 1
ATOM 991 C C . VAL A 1 129 ? -2.544 2.274 12.692 1.00 92.75 129 VAL A C 1
ATOM 993 O O . VAL A 1 129 ? -2.120 3.266 12.083 1.00 92.75 129 VAL A O 1
ATOM 996 N N . THR A 1 130 ? -1.774 1.218 12.945 1.00 93.31 130 THR A N 1
ATOM 997 C CA . THR A 1 130 ? -0.424 1.023 12.396 1.00 93.31 130 THR A CA 1
ATOM 998 C C . THR A 1 130 ? -0.463 0.034 11.236 1.00 93.31 130 THR A C 1
ATOM 1000 O O . THR A 1 130 ? -1.338 -0.826 11.177 1.00 93.31 130 THR A O 1
ATOM 1003 N N . SER A 1 131 ? 0.479 0.160 10.302 1.00 93.44 131 SER A N 1
ATOM 1004 C CA . SER A 1 131 ? 0.647 -0.770 9.182 1.00 93.44 131 SER A CA 1
ATOM 1005 C C . SER A 1 131 ? 2.092 -1.237 9.105 1.00 93.44 131 SER A C 1
ATOM 1007 O O . SER A 1 131 ? 3.001 -0.408 9.143 1.00 93.44 131 SER A O 1
ATOM 1009 N N . GLU A 1 132 ? 2.301 -2.535 8.934 1.00 92.75 132 GLU A N 1
ATOM 1010 C CA . GLU A 1 132 ? 3.632 -3.127 8.806 1.00 92.75 132 GLU A CA 1
ATOM 1011 C C . GLU A 1 132 ? 3.661 -4.114 7.629 1.00 92.75 132 GLU A C 1
ATOM 1013 O O . GLU A 1 132 ? 2.724 -4.904 7.475 1.00 92.75 132 GLU A O 1
ATOM 1018 N N . PRO A 1 133 ? 4.682 -4.067 6.755 1.00 92.12 133 PRO A N 1
ATOM 1019 C CA . PRO A 1 133 ? 4.824 -5.033 5.673 1.00 92.12 133 PRO A CA 1
ATOM 1020 C C . PRO A 1 133 ? 5.248 -6.405 6.213 1.00 92.12 133 PRO A C 1
ATOM 1022 O O . PRO A 1 133 ? 6.168 -6.511 7.018 1.00 92.12 133 PRO A O 1
ATOM 1025 N N . LEU A 1 134 ? 4.634 -7.476 5.708 1.00 90.06 134 LEU A N 1
ATOM 1026 C CA . LEU A 1 134 ? 5.031 -8.849 6.022 1.00 90.06 134 LEU A CA 1
ATOM 1027 C C . LEU A 1 134 ? 5.998 -9.387 4.970 1.00 90.06 134 LEU A C 1
ATOM 1029 O O . LEU A 1 134 ? 5.772 -9.241 3.766 1.00 90.06 134 LEU A O 1
ATOM 1033 N N . ALA A 1 135 ? 7.023 -10.105 5.436 1.00 85.75 135 ALA A N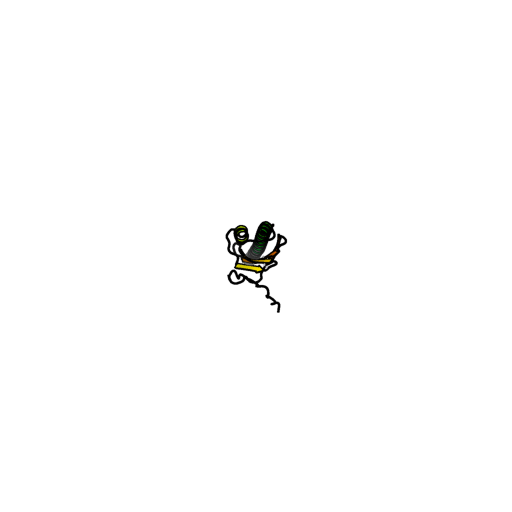 1
ATOM 1034 C CA . ALA A 1 135 ? 7.927 -10.862 4.571 1.00 85.75 135 ALA A CA 1
ATOM 1035 C C . ALA A 1 135 ? 7.207 -12.017 3.851 1.00 85.75 135 ALA A C 1
ATOM 1037 O O . ALA A 1 135 ? 7.463 -12.271 2.677 1.00 85.75 135 ALA A O 1
ATOM 1038 N N . THR A 1 136 ? 6.264 -12.671 4.538 1.00 83.50 136 THR A N 1
ATOM 1039 C CA . THR A 1 136 ? 5.497 -13.800 4.001 1.00 83.50 136 THR A CA 1
ATOM 1040 C C . THR A 1 136 ? 4.009 -13.565 4.202 1.00 83.50 136 THR A C 1
ATOM 1042 O O . THR A 1 136 ? 3.554 -13.240 5.298 1.00 83.50 136 THR A O 1
ATOM 1045 N N . CYS A 1 137 ? 3.228 -13.763 3.142 1.00 83.06 137 CYS A N 1
ATOM 1046 C CA . CYS A 1 137 ? 1.776 -13.743 3.233 1.00 83.06 137 CYS A CA 1
ATOM 1047 C C . CYS A 1 137 ? 1.274 -15.017 3.927 1.00 83.06 137 CYS A C 1
ATOM 1049 O O . CYS A 1 137 ? 1.563 -16.110 3.433 1.00 83.06 137 CYS A O 1
ATOM 1051 N N . PRO A 1 138 ? 0.479 -14.921 5.006 1.00 80.44 138 PRO A N 1
ATOM 1052 C CA . PRO A 1 138 ? -0.164 -16.098 5.562 1.00 80.44 138 PRO A CA 1
ATOM 1053 C C . PRO A 1 138 ? -1.094 -16.738 4.523 1.00 80.44 138 PRO A C 1
ATOM 1055 O O . PRO A 1 138 ? -1.751 -16.056 3.716 1.00 80.44 138 PRO A O 1
ATOM 1058 N N . SER A 1 139 ? -1.152 -18.071 4.556 1.00 72.06 139 SER A N 1
ATOM 1059 C CA . SER A 1 139 ? -2.183 -18.853 3.876 1.00 72.06 139 SER A CA 1
ATOM 1060 C C . SER A 1 139 ? -3.552 -18.295 4.259 1.00 72.06 139 SER A C 1
ATOM 1062 O O . SER A 1 139 ? -3.736 -17.865 5.396 1.00 72.06 139 SER A O 1
ATOM 1064 N N . ARG A 1 140 ? -4.503 -18.262 3.318 1.00 62.22 140 ARG A N 1
ATOM 1065 C CA . ARG A 1 140 ? -5.863 -17.756 3.558 1.00 62.22 140 ARG A CA 1
ATOM 1066 C C . ARG A 1 140 ? -6.518 -18.633 4.633 1.00 62.22 140 ARG A C 1
ATOM 1068 O O . ARG A 1 140 ? -7.054 -19.687 4.317 1.00 62.22 140 ARG A O 1
ATOM 1075 N N . ALA A 1 141 ? -6.395 -18.236 5.892 1.00 56.72 141 ALA A N 1
ATOM 1076 C CA . ALA A 1 141 ? -6.798 -19.019 7.045 1.00 56.72 141 ALA A CA 1
ATOM 1077 C C . ALA A 1 141 ? -7.700 -18.152 7.920 1.00 56.72 141 ALA A C 1
ATOM 1079 O O . ALA A 1 141 ? -7.264 -17.166 8.503 1.00 56.72 141 ALA A O 1
ATOM 1080 N N . SER A 1 142 ? -8.971 -18.551 7.886 1.00 49.84 142 SER A N 1
ATOM 1081 C CA . SER A 1 142 ? -10.033 -18.462 8.886 1.00 49.84 142 SER A CA 1
ATOM 1082 C C . SER A 1 142 ? -10.043 -17.264 9.836 1.00 49.84 142 SER A C 1
ATOM 1084 O O . SER A 1 142 ? -9.122 -17.046 10.614 1.00 49.84 142 SER A O 1
ATOM 1086 N N . ARG A 1 143 ? -11.187 -16.564 9.861 1.00 46.50 143 ARG A N 1
ATOM 1087 C CA . ARG A 1 143 ? -11.615 -15.772 11.021 1.00 46.50 143 ARG A CA 1
ATOM 1088 C C . ARG A 1 143 ? -11.565 -16.703 12.235 1.00 46.50 143 ARG A C 1
ATOM 1090 O O . ARG A 1 143 ? -12.442 -17.552 12.367 1.00 46.50 143 ARG A O 1
ATOM 1097 N N . THR A 1 144 ? -10.544 -16.603 13.073 1.00 50.53 144 THR A N 1
ATOM 1098 C CA . THR A 1 144 ? -10.544 -17.306 14.355 1.00 50.53 144 THR A CA 1
ATOM 1099 C C . THR A 1 144 ? -11.179 -16.352 15.358 1.00 50.53 144 THR A C 1
ATOM 1101 O O . THR A 1 144 ? -10.574 -15.324 15.663 1.00 50.53 144 THR A O 1
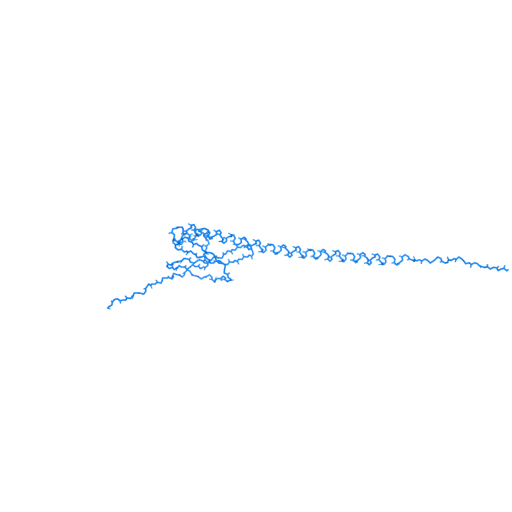ATOM 1104 N N . PRO A 1 145 ? -12.400 -16.618 15.853 1.00 44.28 145 PRO A N 1
ATOM 1105 C CA . PRO A 1 145 ? -12.911 -15.891 16.997 1.00 44.28 145 PRO A CA 1
ATOM 1106 C C . PRO A 1 145 ? -12.121 -16.380 18.209 1.00 44.28 145 PRO A C 1
ATOM 1108 O O . PRO A 1 145 ? -12.439 -17.416 18.790 1.00 44.28 145 PRO A O 1
ATOM 1111 N N . THR A 1 146 ? -11.055 -15.677 18.580 1.00 45.94 146 THR A N 1
ATOM 1112 C CA . THR A 1 146 ? -10.404 -15.924 19.867 1.00 45.94 146 THR A CA 1
ATOM 1113 C C . THR A 1 146 ? -11.301 -15.329 20.951 1.00 45.94 146 THR A C 1
ATOM 1115 O O . THR A 1 146 ? -11.114 -14.205 21.397 1.00 45.94 146 THR A O 1
ATOM 1118 N N . SER A 1 147 ? -12.331 -16.080 21.344 1.00 42.88 147 SER A N 1
ATOM 1119 C CA . SER A 1 147 ? -13.019 -15.874 22.616 1.00 42.88 147 SER A CA 1
ATOM 1120 C C . SER A 1 147 ? -12.068 -16.358 23.708 1.00 42.88 147 SER A C 1
ATOM 1122 O O . SER A 1 147 ? -12.014 -17.548 24.021 1.00 42.88 147 SER A O 1
ATOM 1124 N N . VAL A 1 148 ? -11.249 -15.453 24.244 1.00 43.41 148 VAL A N 1
ATOM 1125 C CA . VAL A 1 148 ? -10.562 -15.715 25.509 1.00 43.41 148 VAL A CA 1
ATOM 1126 C C . VAL A 1 148 ? -11.614 -15.553 26.599 1.00 43.41 148 VAL A C 1
ATOM 1128 O O . VAL A 1 148 ? -11.948 -14.449 27.008 1.00 43.41 148 VAL A O 1
ATOM 1131 N N . SER A 1 149 ? -12.196 -16.668 27.033 1.00 36.84 149 SER A N 1
ATOM 1132 C CA . SER A 1 149 ? -13.010 -16.692 28.246 1.00 36.84 149 SER A CA 1
ATOM 1133 C C . SER A 1 149 ? -12.094 -16.376 29.440 1.00 36.84 149 SER A C 1
ATOM 1135 O O . SER A 1 149 ? -11.073 -17.055 29.592 1.00 36.84 149 SER A O 1
ATOM 1137 N N . PRO A 1 150 ? -12.408 -15.390 30.301 1.00 42.53 150 PRO A N 1
ATOM 1138 C CA . PRO A 1 150 ? -11.593 -15.121 31.479 1.00 42.53 150 PRO A CA 1
ATOM 1139 C C . PRO A 1 150 ? -11.642 -16.323 32.440 1.00 42.53 150 PRO A C 1
ATOM 1141 O O . PRO A 1 150 ? -12.681 -16.990 32.540 1.00 42.53 150 PRO A O 1
ATOM 1144 N N . PRO A 1 151 ? -10.554 -16.627 33.173 1.00 41.62 151 PRO A N 1
ATOM 1145 C CA . PRO A 1 151 ? -10.575 -17.674 34.182 1.00 41.62 151 PRO A CA 1
ATOM 1146 C C . PRO A 1 151 ? -11.510 -17.260 35.324 1.00 41.62 151 PRO A C 1
ATOM 1148 O O . PRO A 1 151 ? -11.200 -16.369 36.117 1.00 41.62 151 PRO A O 1
ATOM 1151 N N . VAL A 1 152 ? -12.659 -17.931 35.430 1.00 46.59 152 VAL A N 1
ATOM 1152 C CA . VAL A 1 152 ? -13.518 -17.873 36.617 1.00 46.59 152 VAL A CA 1
ATOM 1153 C C . VAL A 1 152 ? -12.736 -18.481 37.778 1.00 46.59 152 VAL A C 1
ATOM 1155 O O . VAL A 1 152 ? -12.672 -19.699 37.945 1.00 46.59 152 VAL A O 1
ATOM 1158 N N . LYS A 1 153 ? -12.110 -17.629 38.593 1.00 46.16 153 LYS A N 1
ATOM 1159 C CA . LYS A 1 153 ? -11.572 -18.039 39.888 1.00 46.16 153 LYS A CA 1
ATOM 1160 C C . LYS A 1 153 ? -12.755 -18.185 40.841 1.00 46.16 153 LYS A C 1
ATOM 1162 O O . LYS A 1 153 ? -13.268 -17.200 41.367 1.00 46.16 153 LYS A O 1
ATOM 1167 N N . GLY A 1 154 ? -13.221 -19.423 40.990 1.00 43.47 154 GLY A N 1
ATOM 1168 C CA . GLY A 1 154 ? -14.263 -19.792 41.939 1.00 43.47 154 GLY A CA 1
ATOM 1169 C C . GLY A 1 154 ? -13.914 -19.311 43.347 1.00 43.47 154 GLY A C 1
ATOM 1170 O O . GLY A 1 154 ? -12.834 -19.595 43.862 1.00 43.47 154 GLY A O 1
ATOM 1171 N N . ARG A 1 155 ? -14.844 -18.565 43.945 1.00 46.56 155 ARG A N 1
ATOM 1172 C CA . ARG A 1 155 ? -14.947 -18.385 45.393 1.00 46.56 155 ARG A CA 1
ATOM 1173 C C . ARG A 1 155 ? -15.420 -19.709 45.989 1.00 46.56 155 ARG A C 1
ATOM 1175 O O . ARG A 1 155 ? -16.539 -20.126 45.695 1.00 46.56 155 ARG A O 1
ATOM 1182 N N . GLN A 1 156 ? -14.594 -20.313 46.830 1.00 45.78 156 GLN A N 1
ATOM 1183 C CA . GLN A 1 156 ? -15.026 -21.034 48.024 1.00 45.78 156 GLN A CA 1
ATOM 1184 C C . GLN A 1 156 ? -14.153 -20.556 49.176 1.00 45.78 156 GLN A C 1
ATOM 1186 O O . GLN A 1 156 ? -12.944 -20.340 48.926 1.00 45.78 156 GLN A O 1
#

Sequence (156 aa):
MTSDGQQPVGRSFGPVARTAGCLLMAVTVFVLLAGVLVTWFFFSWHHTAQSRDHDSQAALAASADRLRSRLADADADGTLTDREITEALEHRSPRSLVRDEGRTVLVVQVAGYDWSRCYSYTALPTGRVTSEPLATCPSRASRTPTSVSPPVKGRQ

Radius of gyration: 37.57 Å; chains: 1; bounding box: 100×29×125 Å

pLDDT: mean 78.42, std 17.86, range [36.84, 94.75]

Foldseek 3Di:
DDDDDDDPDDPPPDPVVVVVVVVVVVVVVVVVVVVVVVVVVVVVVVVVVVVVVVVQVVVLVVVQVQLQVQQLVCCVQLDNDPVSNCVSVVNDDFLEWDDDPFWIWTWHWRDDDPDIWIWIWIRGSNSHIDIDTDPDRDHSDDHDHPPPDDDPPDDD

Secondary structure (DSSP, 8-state):
--------------THHHHHHHHHHHHHHHHHHHHHHHHHHHHHHHHHHHHHHHHHHHHHHHHHHHHHHHHHHHTTTS---HHHHHHHTTTPPPSEEEEETTEEEEEEEEE-SS-EEEEEEEEETTTEEEEEEESSPPPS----------------